Protein AF-A0A0S7ZVU8-F1 (afdb_monomer)

Structure (mmCIF, N/CA/C/O backbone):
data_AF-A0A0S7ZVU8-F1
#
_entry.id   AF-A0A0S7ZVU8-F1
#
loop_
_atom_site.group_PDB
_atom_site.id
_atom_site.type_symbol
_atom_site.label_atom_id
_atom_site.label_alt_id
_atom_site.label_comp_id
_atom_site.label_asym_id
_atom_site.label_entity_id
_atom_site.label_seq_id
_atom_site.pdbx_PDB_ins_code
_atom_site.Cartn_x
_atom_site.Cartn_y
_atom_site.Cartn_z
_atom_site.occupancy
_atom_site.B_iso_or_equiv
_atom_site.auth_seq_id
_atom_site.auth_comp_id
_atom_site.auth_asym_id
_atom_site.auth_atom_id
_atom_site.pdbx_PDB_model_num
ATOM 1 N N . MET A 1 1 ? 8.566 -9.258 -18.256 1.00 97.00 1 MET A N 1
ATOM 2 C CA . MET A 1 1 ? 7.103 -9.437 -18.104 1.00 97.00 1 MET A CA 1
ATOM 3 C C . MET A 1 1 ? 6.282 -8.462 -18.952 1.00 97.00 1 MET A C 1
ATOM 5 O O . MET A 1 1 ? 6.835 -7.490 -19.468 1.00 97.00 1 MET A O 1
ATOM 9 N N . ASN A 1 2 ? 4.969 -8.702 -19.076 1.00 98.31 2 ASN A N 1
ATOM 10 C CA . ASN A 1 2 ? 4.016 -7.763 -19.686 1.00 98.31 2 ASN A CA 1
ATOM 11 C C . ASN A 1 2 ? 3.399 -6.803 -18.633 1.00 98.31 2 ASN A C 1
ATOM 13 O O . ASN A 1 2 ? 3.537 -7.019 -17.433 1.00 98.31 2 ASN A O 1
ATOM 17 N N . CYS A 1 3 ? 2.707 -5.739 -19.063 1.00 98.56 3 CYS A N 1
ATOM 18 C CA . CYS A 1 3 ? 2.154 -4.739 -18.134 1.00 98.56 3 CYS A CA 1
ATOM 19 C C . CYS A 1 3 ? 1.023 -5.262 -17.229 1.00 98.56 3 CYS A C 1
ATOM 21 O O . CYS A 1 3 ? 0.756 -4.649 -16.199 1.00 98.56 3 CYS A O 1
ATOM 23 N N . ALA A 1 4 ? 0.299 -6.312 -17.627 1.00 98.31 4 ALA A N 1
ATOM 24 C CA . ALA A 1 4 ? -0.740 -6.910 -16.792 1.00 98.31 4 ALA A CA 1
ATOM 25 C C . ALA A 1 4 ? -0.099 -7.664 -15.621 1.00 98.31 4 ALA A C 1
ATOM 27 O O . ALA A 1 4 ? -0.415 -7.351 -14.477 1.00 98.31 4 ALA A O 1
ATOM 28 N N . ASP A 1 5 ? 0.883 -8.523 -15.905 1.00 98.31 5 ASP A N 1
ATOM 29 C CA . ASP A 1 5 ? 1.649 -9.248 -14.882 1.00 98.31 5 ASP A CA 1
ATOM 30 C C . ASP A 1 5 ? 2.336 -8.265 -13.919 1.00 98.31 5 ASP A C 1
ATOM 32 O O . ASP A 1 5 ? 2.268 -8.419 -12.702 1.00 98.31 5 ASP A O 1
ATOM 36 N N . ALA A 1 6 ? 2.933 -7.192 -14.458 1.00 98.38 6 ALA A N 1
ATOM 37 C CA . ALA A 1 6 ? 3.561 -6.149 -13.649 1.00 98.38 6 ALA A CA 1
ATOM 38 C C . ALA A 1 6 ? 2.572 -5.509 -12.673 1.00 98.38 6 ALA A C 1
ATOM 40 O O . ALA A 1 6 ? 2.908 -5.260 -11.521 1.00 98.38 6 ALA A O 1
ATOM 41 N N . ARG A 1 7 ? 1.336 -5.249 -13.112 1.00 98.19 7 ARG A N 1
ATOM 42 C CA . ARG A 1 7 ? 0.307 -4.637 -12.261 1.00 98.19 7 ARG A CA 1
ATOM 43 C C . ARG A 1 7 ? -0.162 -5.552 -11.143 1.00 98.19 7 ARG A C 1
ATOM 45 O O . ARG A 1 7 ? -0.484 -5.036 -10.078 1.00 98.19 7 ARG A O 1
ATOM 52 N N . GLU A 1 8 ? -0.208 -6.858 -11.378 1.00 97.94 8 GLU A N 1
ATOM 53 C CA . GLU A 1 8 ? -0.492 -7.832 -10.323 1.00 97.94 8 GLU A CA 1
ATOM 54 C C . GLU A 1 8 ? 0.647 -7.842 -9.295 1.00 97.94 8 GLU A C 1
ATOM 56 O O . GLU A 1 8 ? 0.395 -7.682 -8.102 1.00 97.94 8 GLU A O 1
ATOM 61 N N . GLN A 1 9 ? 1.903 -7.876 -9.758 1.00 98.31 9 GLN A N 1
ATOM 62 C CA . GLN A 1 9 ? 3.077 -7.873 -8.877 1.00 98.31 9 GLN A CA 1
ATOM 63 C C . GLN A 1 9 ? 3.252 -6.569 -8.082 1.00 98.31 9 GLN A C 1
ATOM 65 O O . GLN A 1 9 ? 3.735 -6.609 -6.955 1.00 98.31 9 GLN A O 1
ATOM 70 N N . LEU A 1 10 ? 2.819 -5.413 -8.603 1.00 98.12 10 LEU A N 1
ATOM 71 C CA . LEU A 1 10 ? 2.933 -4.116 -7.915 1.00 98.12 10 LEU A CA 1
ATOM 72 C C . LEU A 1 10 ? 2.274 -4.079 -6.523 1.00 98.12 10 LEU A C 1
ATOM 74 O O . LEU A 1 10 ? 2.658 -3.248 -5.702 1.00 98.12 10 LEU A O 1
ATOM 78 N N . LEU A 1 11 ? 1.267 -4.922 -6.266 1.00 95.50 11 LEU A N 1
ATOM 79 C CA . LEU A 1 11 ? 0.575 -4.981 -4.972 1.00 95.50 11 LEU A CA 1
ATOM 80 C C . LEU A 1 11 ? 1.247 -5.922 -3.964 1.00 95.50 11 LEU A C 1
ATOM 82 O O . LEU A 1 11 ? 0.988 -5.805 -2.767 1.00 95.50 11 LEU A O 1
ATOM 86 N N . GLU A 1 12 ? 2.081 -6.842 -4.442 1.00 97.31 12 GLU A N 1
ATOM 87 C CA . GLU A 1 12 ? 2.786 -7.838 -3.628 1.00 97.31 12 GLU A CA 1
ATOM 88 C C . GLU A 1 12 ? 4.253 -7.456 -3.388 1.00 97.31 12 GLU A C 1
ATOM 90 O O . GLU A 1 12 ? 4.848 -7.891 -2.402 1.00 97.31 12 GLU A O 1
ATOM 95 N N . ALA A 1 13 ? 4.816 -6.628 -4.272 1.00 97.56 13 ALA A N 1
ATOM 96 C CA . ALA A 1 13 ? 6.195 -6.166 -4.230 1.00 97.56 13 ALA A CA 1
ATOM 97 C C . ALA A 1 13 ? 6.496 -5.297 -3.003 1.00 97.56 13 ALA A C 1
ATOM 99 O O . ALA A 1 13 ? 5.661 -4.525 -2.515 1.00 97.56 13 ALA A O 1
ATOM 100 N N . ASP A 1 14 ? 7.736 -5.388 -2.531 1.00 97.31 14 ASP A N 1
ATOM 101 C CA . ASP A 1 14 ? 8.215 -4.558 -1.435 1.00 97.31 14 ASP A CA 1
ATOM 102 C C . ASP A 1 14 ? 8.594 -3.137 -1.898 1.00 97.31 14 ASP A C 1
ATOM 104 O O . ASP A 1 14 ? 8.715 -2.826 -3.085 1.00 97.31 14 ASP A O 1
ATOM 108 N N . ALA A 1 15 ? 8.800 -2.230 -0.940 1.00 97.38 15 ALA A N 1
ATOM 109 C CA . ALA A 1 15 ? 9.150 -0.848 -1.258 1.00 97.38 15 ALA A CA 1
ATOM 110 C C . ALA A 1 15 ? 10.512 -0.708 -1.971 1.00 97.38 15 ALA A C 1
ATOM 112 O O . ALA A 1 15 ? 10.720 0.274 -2.686 1.00 97.38 15 ALA A O 1
ATOM 113 N N . ALA A 1 16 ? 11.443 -1.650 -1.787 1.00 97.62 16 ALA A N 1
ATOM 114 C CA . ALA A 1 16 ? 12.772 -1.609 -2.393 1.00 97.62 16 ALA A CA 1
ATOM 115 C C . ALA A 1 16 ? 12.731 -2.021 -3.875 1.00 97.62 16 ALA A C 1
ATOM 117 O O . ALA A 1 16 ? 13.407 -1.410 -4.702 1.00 97.62 16 ALA A O 1
ATOM 118 N N . GLU A 1 17 ? 11.893 -2.990 -4.231 1.00 97.31 17 GLU A N 1
ATOM 119 C CA . GLU A 1 17 ? 11.596 -3.376 -5.610 1.00 97.31 17 GLU A CA 1
ATOM 120 C C . GLU A 1 17 ? 10.819 -2.275 -6.339 1.00 97.31 17 GLU A C 1
ATOM 122 O O . GLU A 1 17 ? 11.192 -1.877 -7.442 1.00 97.31 17 GLU A O 1
ATOM 127 N N . LEU A 1 18 ? 9.787 -1.709 -5.697 1.00 98.19 18 LEU A N 1
ATOM 128 C CA . LEU A 1 18 ? 8.987 -0.610 -6.260 1.00 98.19 18 LEU A CA 1
ATOM 129 C C . LEU A 1 18 ? 9.793 0.677 -6.491 1.00 98.19 18 LEU A C 1
ATOM 131 O O . LEU A 1 18 ? 9.406 1.502 -7.320 1.00 98.19 18 LEU A O 1
ATOM 135 N N . SER A 1 19 ? 10.883 0.868 -5.743 1.00 97.69 19 SER A N 1
ATOM 136 C CA . SER A 1 19 ? 11.823 1.986 -5.905 1.00 97.69 19 SER A CA 1
ATOM 137 C C . SER A 1 19 ? 13.033 1.649 -6.782 1.00 97.69 19 SER A C 1
ATOM 139 O O . SER A 1 19 ? 13.950 2.466 -6.882 1.00 97.69 19 SER A O 1
ATOM 141 N N . CYS A 1 20 ? 13.036 0.472 -7.418 1.00 97.69 20 CYS A N 1
ATOM 142 C CA . CYS A 1 20 ? 14.118 -0.035 -8.266 1.00 97.69 20 CYS A CA 1
ATOM 143 C C . CYS A 1 20 ? 15.491 -0.084 -7.566 1.00 97.69 20 CYS A C 1
ATOM 145 O O . CYS A 1 20 ? 16.533 0.025 -8.207 1.00 97.69 20 CYS A O 1
ATOM 147 N N . VAL A 1 21 ? 15.517 -0.237 -6.238 1.00 97.94 21 VAL A N 1
ATOM 148 C CA . VAL A 1 21 ? 16.761 -0.370 -5.460 1.00 97.94 21 VAL A CA 1
ATOM 149 C C . VAL A 1 21 ? 17.309 -1.792 -5.552 1.00 97.94 21 VAL A C 1
ATOM 151 O O . VAL A 1 21 ? 18.524 -1.993 -5.587 1.00 97.94 21 VAL A O 1
ATOM 154 N N . VAL A 1 22 ? 16.415 -2.781 -5.582 1.00 97.69 22 VAL A N 1
ATOM 155 C CA . VAL A 1 22 ? 16.752 -4.196 -5.749 1.00 97.69 22 VAL A CA 1
ATOM 156 C C . VAL A 1 22 ? 16.456 -4.600 -7.185 1.00 97.69 22 VAL A C 1
ATOM 158 O O . VAL A 1 22 ? 15.384 -4.302 -7.703 1.00 97.69 22 VAL A O 1
ATOM 161 N N . ALA A 1 23 ? 17.409 -5.286 -7.816 1.00 97.25 23 ALA A N 1
ATOM 162 C CA . ALA A 1 23 ? 17.227 -5.822 -9.156 1.00 97.25 23 ALA A CA 1
ATOM 163 C C . ALA A 1 23 ? 16.252 -7.010 -9.128 1.00 97.25 23 ALA A C 1
ATOM 165 O O . ALA A 1 23 ? 16.533 -8.042 -8.514 1.00 97.25 23 ALA A O 1
ATOM 166 N N . SER A 1 24 ? 15.128 -6.862 -9.817 1.00 98.00 24 SER A N 1
ATOM 167 C CA . SER A 1 24 ? 14.114 -7.883 -10.053 1.00 98.00 24 SER A CA 1
ATOM 168 C C . SER A 1 24 ? 13.542 -7.732 -11.466 1.00 98.00 24 SER A C 1
ATOM 170 O O . SER A 1 24 ? 13.720 -6.704 -12.124 1.00 98.00 24 SER A O 1
ATOM 172 N N . GLU A 1 25 ? 12.814 -8.741 -11.953 1.00 98.31 25 GLU A N 1
ATOM 173 C CA . GLU A 1 25 ? 12.125 -8.620 -13.247 1.00 98.31 25 GLU A CA 1
ATOM 174 C C . GLU A 1 25 ? 11.154 -7.421 -13.242 1.00 98.31 25 GLU A C 1
ATOM 176 O O . GLU A 1 25 ? 10.974 -6.748 -14.261 1.00 98.31 25 GLU A O 1
ATOM 181 N N . LEU A 1 26 ? 10.555 -7.123 -12.079 1.00 98.56 26 LEU A N 1
ATOM 182 C CA . LEU A 1 26 ? 9.665 -5.982 -11.886 1.00 98.56 26 LEU A CA 1
ATOM 183 C C . LEU A 1 26 ? 10.420 -4.659 -11.980 1.00 98.56 26 LEU A C 1
ATOM 185 O O . LEU A 1 26 ? 9.966 -3.786 -12.716 1.00 98.56 26 LEU A O 1
ATOM 189 N N . SER A 1 27 ? 11.569 -4.511 -11.314 1.00 98.31 27 SER A N 1
ATOM 190 C CA . SER A 1 27 ? 12.353 -3.271 -11.391 1.00 98.31 27 SER A CA 1
ATOM 191 C C . SER A 1 27 ? 12.805 -2.982 -12.825 1.00 98.31 27 SER A C 1
ATOM 193 O O . SER A 1 27 ? 12.666 -1.853 -13.289 1.00 98.31 27 SER A O 1
ATOM 195 N N . GLU A 1 28 ? 13.245 -4.005 -13.568 1.00 98.44 28 GLU A N 1
ATOM 196 C CA . GLU A 1 28 ? 13.595 -3.870 -14.991 1.00 98.44 28 GLU A CA 1
ATOM 197 C C . GLU A 1 28 ? 12.395 -3.400 -15.833 1.00 98.44 28 GLU A C 1
ATOM 199 O O . GLU A 1 28 ? 12.523 -2.533 -16.700 1.00 98.44 28 GLU A O 1
ATOM 204 N N . HIS A 1 29 ? 11.195 -3.931 -15.567 1.00 98.62 29 HIS A N 1
ATOM 205 C CA . HIS A 1 29 ? 9.981 -3.482 -16.248 1.00 98.62 29 HIS A CA 1
ATOM 206 C C . HIS A 1 29 ? 9.600 -2.042 -15.875 1.00 98.62 29 HIS A C 1
ATOM 208 O O . HIS A 1 29 ? 9.156 -1.286 -16.742 1.00 98.62 29 HIS A O 1
ATOM 214 N N . LEU A 1 30 ? 9.757 -1.651 -14.607 1.00 98.56 30 LEU A N 1
ATOM 215 C CA . LEU A 1 30 ? 9.473 -0.293 -14.143 1.00 98.56 30 LEU A CA 1
ATOM 216 C C . LEU A 1 30 ? 10.417 0.727 -14.781 1.00 98.56 30 LEU A C 1
ATOM 218 O O . LEU A 1 30 ? 9.957 1.790 -15.184 1.00 98.56 30 LEU A O 1
ATOM 222 N N . GLU A 1 31 ? 11.693 0.392 -14.960 1.00 98.31 31 GLU A N 1
ATOM 223 C CA . GLU A 1 31 ? 12.640 1.245 -15.688 1.00 98.31 31 GLU A CA 1
ATOM 224 C C . GLU A 1 31 ? 12.276 1.399 -17.173 1.00 98.31 31 GLU A C 1
ATOM 226 O O . GLU A 1 31 ? 12.493 2.457 -17.763 1.00 98.31 31 GLU A O 1
ATOM 231 N N . ALA A 1 32 ? 11.694 0.362 -17.783 1.00 98.38 32 ALA A N 1
ATOM 232 C CA . ALA A 1 32 ? 11.323 0.363 -19.196 1.00 98.38 32 ALA A CA 1
ATOM 233 C C . ALA A 1 32 ? 9.916 0.926 -19.490 1.00 98.38 32 ALA A C 1
ATOM 235 O O . ALA A 1 32 ? 9.608 1.220 -20.648 1.00 98.38 32 ALA A O 1
ATOM 236 N N . CYS A 1 33 ? 9.034 1.046 -18.489 1.00 98.75 33 CYS A N 1
ATOM 237 C CA . CYS A 1 33 ? 7.627 1.407 -18.683 1.00 98.75 33 CYS A CA 1
ATOM 238 C C . CYS A 1 33 ? 7.160 2.553 -17.770 1.00 98.75 33 CYS A C 1
ATOM 240 O O . CYS A 1 33 ? 6.717 2.331 -16.639 1.00 98.75 33 CYS A O 1
ATOM 242 N N . ASP A 1 34 ? 7.093 3.768 -18.326 1.00 98.69 34 ASP A N 1
ATOM 243 C CA . ASP A 1 34 ? 6.657 4.988 -17.623 1.00 98.69 34 ASP A CA 1
ATOM 244 C C . ASP A 1 34 ? 5.299 4.850 -16.920 1.00 98.69 34 ASP A C 1
ATOM 246 O O . ASP A 1 34 ? 5.084 5.381 -15.830 1.00 98.69 34 ASP A O 1
ATOM 250 N N . SER A 1 35 ? 4.351 4.133 -17.534 1.00 98.50 35 SER A N 1
ATOM 251 C CA . SER A 1 35 ? 3.002 3.989 -16.976 1.00 98.50 35 SER A CA 1
ATOM 252 C C . SER A 1 35 ? 2.974 3.129 -15.708 1.00 98.50 35 SER A C 1
ATOM 254 O O . SER A 1 35 ? 2.241 3.449 -14.767 1.00 98.50 35 SER A O 1
ATOM 256 N N . CYS A 1 36 ? 3.783 2.065 -15.668 1.00 98.56 36 CYS A N 1
ATOM 257 C CA . CYS A 1 36 ? 3.922 1.199 -14.502 1.00 98.56 36 CYS A CA 1
ATOM 258 C C . CYS A 1 36 ? 4.772 1.893 -13.432 1.00 98.56 36 CYS A C 1
ATOM 260 O O . CYS A 1 36 ? 4.383 1.889 -12.266 1.00 98.56 36 CYS A O 1
ATOM 262 N N . HIS A 1 37 ? 5.833 2.603 -13.828 1.00 98.62 37 HIS A N 1
ATOM 263 C CA . HIS A 1 37 ? 6.632 3.434 -12.925 1.00 98.62 37 HIS A CA 1
ATOM 264 C C . HIS A 1 37 ? 5.787 4.508 -12.220 1.00 98.62 37 HIS A C 1
ATOM 266 O O . HIS A 1 37 ? 5.818 4.649 -10.998 1.00 98.62 37 HIS A O 1
ATOM 272 N N . ALA A 1 38 ? 4.930 5.217 -12.963 1.00 98.69 38 ALA A N 1
ATOM 273 C CA . ALA A 1 38 ? 4.004 6.196 -12.394 1.00 98.69 38 ALA A CA 1
ATOM 274 C C . ALA A 1 38 ? 2.950 5.566 -11.462 1.00 98.69 38 ALA A C 1
ATOM 276 O O . ALA A 1 38 ? 2.378 6.249 -10.607 1.00 98.69 38 ALA A O 1
ATOM 277 N N . LEU A 1 39 ? 2.634 4.280 -11.630 1.00 98.62 39 LEU A N 1
ATOM 278 C CA . LEU A 1 39 ? 1.764 3.552 -10.708 1.00 98.62 39 LEU A CA 1
ATOM 279 C C . LEU A 1 39 ? 2.518 3.186 -9.424 1.00 98.62 39 LEU A C 1
ATOM 281 O O . LEU A 1 39 ? 2.021 3.502 -8.345 1.00 98.62 39 LEU A O 1
ATOM 285 N N . ALA A 1 40 ? 3.727 2.630 -9.534 1.00 98.62 40 ALA A N 1
ATOM 286 C CA . ALA A 1 40 ? 4.601 2.331 -8.396 1.00 98.62 40 ALA A CA 1
ATOM 287 C C . ALA A 1 40 ? 4.850 3.575 -7.526 1.00 98.62 40 ALA A C 1
ATOM 289 O O . ALA A 1 40 ? 4.647 3.545 -6.312 1.00 98.62 40 ALA A O 1
ATOM 290 N N . ALA A 1 41 ? 5.157 4.716 -8.152 1.00 98.62 41 ALA A N 1
ATOM 291 C CA . ALA A 1 41 ? 5.349 5.987 -7.456 1.00 98.62 41 ALA A CA 1
ATOM 292 C C . ALA A 1 41 ? 4.109 6.425 -6.650 1.00 98.62 41 ALA A C 1
ATOM 294 O O . ALA A 1 41 ? 4.235 6.940 -5.537 1.00 98.62 41 ALA A O 1
ATOM 295 N N . ARG A 1 42 ? 2.895 6.191 -7.175 1.00 98.62 42 ARG A N 1
ATOM 296 C CA . ARG A 1 42 ? 1.642 6.486 -6.457 1.00 98.62 42 ARG A CA 1
ATOM 297 C C . ARG A 1 42 ? 1.433 5.566 -5.256 1.00 98.62 42 ARG A C 1
ATOM 299 O O . ARG A 1 42 ? 0.976 6.045 -4.221 1.00 98.62 42 ARG A O 1
ATOM 306 N N . ILE A 1 43 ? 1.781 4.283 -5.375 1.00 98.31 43 ILE A N 1
ATOM 307 C CA . ILE A 1 43 ? 1.727 3.328 -4.256 1.00 98.31 43 ILE A CA 1
ATOM 308 C C . ILE A 1 43 ? 2.683 3.773 -3.144 1.00 98.31 43 ILE A C 1
ATOM 310 O O . ILE A 1 43 ? 2.255 3.923 -2.000 1.00 98.31 43 ILE A O 1
ATOM 314 N N . LEU A 1 44 ? 3.939 4.080 -3.482 1.00 98.44 44 LEU A N 1
ATOM 315 C CA . LEU A 1 44 ? 4.937 4.557 -2.519 1.00 98.44 44 LEU A CA 1
ATOM 316 C C . LEU A 1 44 ? 4.494 5.860 -1.829 1.00 98.44 44 LEU A C 1
ATOM 318 O O . LEU A 1 44 ? 4.615 6.008 -0.613 1.00 98.44 44 LEU A O 1
ATOM 322 N N . GLN A 1 45 ? 3.902 6.801 -2.571 1.00 98.25 45 GLN A N 1
ATOM 323 C CA . GLN A 1 45 ? 3.359 8.035 -1.993 1.00 98.25 45 GLN A CA 1
ATOM 324 C C . GLN A 1 45 ? 2.192 7.767 -1.025 1.00 98.25 45 GLN A C 1
ATOM 326 O O . GLN A 1 45 ? 2.082 8.422 0.021 1.00 98.25 45 GLN A O 1
ATOM 331 N N . ALA A 1 46 ? 1.315 6.820 -1.362 1.00 97.56 46 ALA A N 1
ATOM 332 C CA . ALA A 1 46 ? 0.221 6.405 -0.494 1.00 97.56 46 ALA A CA 1
ATOM 333 C C . ALA A 1 46 ? 0.745 5.756 0.797 1.00 97.56 46 ALA A C 1
ATOM 335 O O . ALA A 1 46 ? 0.264 6.109 1.872 1.00 97.56 46 ALA A O 1
ATOM 336 N N . GLN A 1 47 ? 1.772 4.901 0.713 1.00 96.75 47 GLN A N 1
ATOM 337 C CA . GLN A 1 47 ? 2.430 4.302 1.881 1.00 96.75 47 GLN A CA 1
ATOM 338 C C . GLN A 1 47 ? 2.997 5.374 2.818 1.00 96.75 47 GLN A C 1
ATOM 340 O O . GLN A 1 47 ? 2.646 5.398 3.994 1.00 96.75 47 GLN A O 1
ATOM 345 N N . VAL A 1 48 ? 3.751 6.346 2.295 1.00 96.75 48 VAL A N 1
ATOM 346 C CA . VAL A 1 48 ? 4.278 7.467 3.099 1.00 96.75 48 VAL A CA 1
ATOM 347 C C . VAL A 1 48 ? 3.156 8.267 3.769 1.00 96.75 48 VAL A C 1
ATOM 349 O O . VAL A 1 48 ? 3.289 8.732 4.903 1.00 96.75 48 VAL A O 1
ATOM 352 N N . THR A 1 49 ? 2.039 8.469 3.071 1.00 96.56 49 THR A N 1
ATOM 353 C CA . THR A 1 49 ? 0.883 9.199 3.612 1.00 96.56 49 THR A CA 1
ATOM 354 C C . THR A 1 49 ? 0.215 8.411 4.738 1.00 96.56 49 THR A C 1
ATOM 356 O O . THR A 1 49 ? -0.131 8.985 5.773 1.00 96.56 49 THR A O 1
ATOM 359 N N . LEU A 1 50 ? 0.081 7.097 4.560 1.00 94.81 50 LEU A N 1
ATOM 360 C CA . LEU A 1 50 ? -0.467 6.183 5.552 1.00 94.81 50 LEU A CA 1
ATOM 361 C C . LEU A 1 50 ? 0.423 6.114 6.797 1.00 94.81 50 LEU A C 1
ATOM 363 O O . LEU A 1 50 ? -0.081 6.287 7.901 1.00 94.81 50 LEU A O 1
ATOM 367 N N . GLU A 1 51 ? 1.734 5.943 6.635 1.00 93.75 51 GLU A N 1
ATOM 368 C CA . GLU A 1 51 ? 2.701 5.931 7.739 1.00 93.75 51 GLU A CA 1
ATOM 369 C C . GLU A 1 51 ? 2.646 7.224 8.555 1.00 93.75 51 GLU A C 1
ATOM 371 O O . GLU A 1 51 ? 2.601 7.189 9.786 1.00 93.75 51 GLU A O 1
ATOM 376 N N . LYS A 1 52 ? 2.560 8.380 7.885 1.00 92.38 52 LYS A N 1
ATOM 377 C CA . LYS A 1 52 ? 2.356 9.672 8.556 1.00 92.38 52 LYS A CA 1
ATOM 378 C C . LYS A 1 52 ? 1.045 9.697 9.337 1.00 92.38 52 LYS A C 1
ATOM 380 O O . LYS A 1 52 ? 1.048 10.094 10.500 1.00 92.38 52 LYS A O 1
ATOM 385 N N . GLY A 1 53 ? -0.055 9.249 8.734 1.00 91.69 53 GLY A N 1
ATOM 386 C CA . GLY A 1 53 ? -1.350 9.147 9.409 1.00 91.69 53 GLY A CA 1
ATOM 387 C C . GLY A 1 53 ?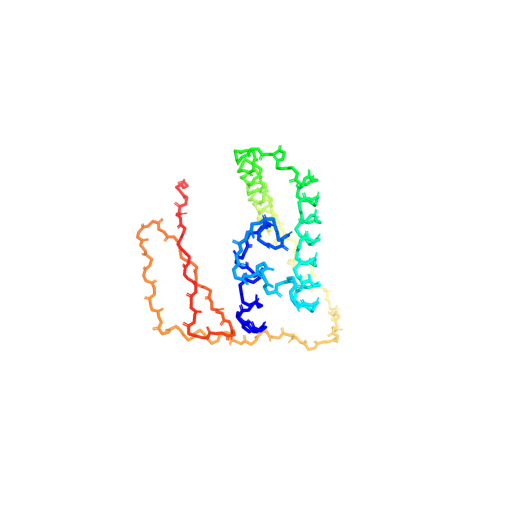 -1.294 8.249 10.647 1.00 91.69 53 GLY A C 1
ATOM 388 O O . GLY A 1 53 ? -1.749 8.641 11.720 1.00 91.69 53 GLY A O 1
ATOM 389 N N . LEU A 1 54 ? -0.661 7.083 10.531 1.00 89.50 54 LEU A N 1
ATOM 390 C CA . LEU A 1 54 ? -0.494 6.133 11.630 1.00 89.50 54 LEU A CA 1
ATOM 391 C C . LEU A 1 54 ? 0.423 6.668 12.733 1.00 89.50 54 LEU A C 1
ATOM 393 O O . LEU A 1 54 ? 0.153 6.431 13.905 1.00 89.50 54 LEU A O 1
ATOM 397 N N . SER A 1 55 ? 1.454 7.447 12.394 1.00 86.06 55 SER A N 1
ATOM 398 C CA . SER A 1 55 ? 2.336 8.067 13.392 1.00 86.06 55 SER A CA 1
ATOM 399 C C . SER A 1 55 ? 1.607 9.057 14.311 1.00 86.06 55 SER A C 1
ATOM 401 O O . SER A 1 55 ? 2.006 9.241 15.460 1.00 86.06 55 SER A O 1
ATOM 403 N N . VAL A 1 56 ? 0.515 9.665 13.829 1.00 84.81 56 VAL A N 1
ATOM 404 C CA . VAL A 1 56 ? -0.364 10.535 14.629 1.00 84.81 56 VAL A CA 1
ATOM 405 C C . VAL A 1 56 ? -1.281 9.702 15.522 1.00 84.81 56 VAL A C 1
ATOM 407 O O . VAL A 1 56 ? -1.537 10.068 16.668 1.00 84.81 56 VAL A O 1
ATOM 410 N N . VAL A 1 57 ? -1.743 8.555 15.025 1.00 78.88 57 VAL A N 1
ATOM 411 C CA . VAL A 1 57 ? -2.573 7.592 15.761 1.00 78.88 57 VAL A CA 1
ATOM 412 C C . VAL A 1 57 ? -1.679 6.647 16.568 1.00 78.88 57 VAL A C 1
ATOM 414 O O . VAL A 1 57 ? -1.851 5.430 16.527 1.00 78.88 57 VAL A O 1
ATOM 417 N N . GLN A 1 58 ? -0.709 7.190 17.320 1.00 64.19 58 GLN A N 1
ATOM 418 C CA . GLN A 1 58 ? 0.030 6.368 18.278 1.00 64.19 58 GLN A CA 1
ATOM 419 C C . GLN A 1 58 ? -0.991 5.634 19.157 1.00 64.19 58 GLN A C 1
ATOM 421 O O . GLN A 1 58 ? -1.844 6.298 19.760 1.00 64.19 58 GLN A O 1
ATOM 426 N N . PRO A 1 59 ? -0.929 4.294 19.254 1.00 66.19 59 PRO A N 1
ATOM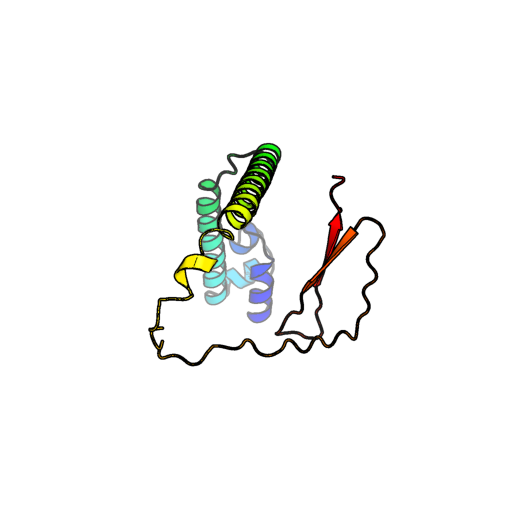 427 C CA . PRO A 1 59 ? -1.714 3.562 20.229 1.00 66.19 59 PRO A CA 1
ATOM 428 C C . PRO A 1 59 ? -1.181 3.951 21.610 1.00 66.19 59 PRO A C 1
ATOM 430 O O . PRO A 1 59 ? -0.294 3.321 22.171 1.00 66.19 59 PRO A O 1
ATOM 433 N N . SER A 1 60 ? -1.716 5.037 22.163 1.00 58.81 60 SER A N 1
ATOM 434 C CA . SER A 1 60 ? -1.380 5.588 23.481 1.00 58.81 60 SER A CA 1
ATOM 435 C C . SER A 1 60 ? -1.909 4.719 24.625 1.00 58.81 60 SER A C 1
ATOM 437 O O . SER A 1 60 ? -1.939 5.119 25.785 1.00 58.81 60 SER A O 1
ATOM 439 N N . THR A 1 61 ? -2.392 3.529 24.291 1.00 60.06 61 THR A N 1
ATOM 440 C CA . THR A 1 61 ? -3.199 2.680 25.140 1.00 60.06 61 THR A CA 1
ATOM 441 C C . THR A 1 61 ? -2.673 1.270 24.947 1.00 60.06 61 THR A C 1
ATOM 443 O O . THR A 1 61 ? -2.803 0.694 23.867 1.00 60.06 61 THR A O 1
ATOM 446 N N . THR A 1 62 ? -2.031 0.722 25.978 1.00 76.00 62 THR A N 1
ATOM 447 C CA . THR A 1 62 ? -1.689 -0.701 25.993 1.00 76.00 62 THR A CA 1
ATOM 448 C C . THR A 1 62 ? -2.964 -1.519 25.784 1.00 76.00 62 THR A C 1
ATOM 450 O O . THR A 1 62 ? -4.066 -1.054 26.098 1.00 76.00 62 THR A O 1
ATOM 453 N N . VAL A 1 63 ? -2.830 -2.735 25.249 1.00 72.56 63 VAL A N 1
ATOM 454 C CA . VAL A 1 63 ? -3.965 -3.650 25.027 1.00 72.56 63 VAL A CA 1
ATOM 455 C C . VAL A 1 63 ? -4.825 -3.768 26.293 1.00 72.56 63 VAL A C 1
ATOM 457 O O . VAL A 1 63 ? -6.051 -3.717 26.212 1.00 72.56 63 VAL A O 1
ATOM 460 N N . ASP A 1 64 ? -4.187 -3.785 27.466 1.00 73.12 64 ASP A N 1
ATOM 461 C CA . ASP A 1 64 ? -4.859 -3.777 28.765 1.00 73.12 64 ASP A CA 1
ATOM 462 C C . ASP A 1 64 ? -5.731 -2.541 28.990 1.00 73.12 64 ASP A C 1
ATOM 464 O O . ASP A 1 64 ? -6.880 -2.671 29.401 1.00 73.12 64 ASP A O 1
ATOM 468 N N . VAL A 1 65 ? -5.240 -1.336 28.687 1.00 72.94 65 VAL A N 1
ATOM 469 C CA . VAL A 1 65 ? -6.013 -0.098 28.877 1.00 72.94 65 VAL A CA 1
ATOM 470 C C . VAL A 1 65 ? -7.144 0.002 27.841 1.00 72.94 65 VAL A C 1
ATOM 472 O O . VAL A 1 65 ? -8.235 0.488 28.159 1.00 72.94 65 VAL A O 1
ATOM 475 N N . ALA A 1 66 ? -6.952 -0.532 26.630 1.00 73.94 66 ALA A N 1
ATOM 476 C CA . ALA A 1 66 ? -8.018 -0.636 25.634 1.00 73.94 66 ALA A CA 1
ATOM 477 C C . ALA A 1 66 ? -9.137 -1.581 26.118 1.00 73.94 66 ALA A C 1
ATOM 479 O O . ALA A 1 66 ? -10.311 -1.195 26.112 1.00 73.94 66 ALA A O 1
ATOM 480 N N . LEU A 1 67 ? -8.780 -2.760 26.640 1.00 78.25 67 LEU A N 1
ATOM 481 C CA . LEU A 1 67 ? -9.715 -3.722 27.236 1.00 78.25 67 LEU A CA 1
ATOM 482 C C . LEU A 1 67 ? -10.423 -3.154 28.478 1.00 78.25 67 LEU A C 1
ATOM 484 O O . LEU A 1 67 ? -11.639 -3.307 28.636 1.00 78.25 67 LEU A O 1
ATOM 488 N N . GLN A 1 68 ? -9.703 -2.430 29.336 1.00 78.25 68 GLN A N 1
ATOM 489 C CA . GLN A 1 68 ? -10.279 -1.791 30.520 1.00 78.25 68 GLN A CA 1
ATOM 490 C C . GLN A 1 68 ? -11.297 -0.708 30.138 1.00 78.25 68 GLN A C 1
ATOM 492 O O . GLN A 1 68 ? -12.378 -0.622 30.717 1.00 78.25 68 GLN A O 1
ATOM 497 N N . SER A 1 69 ? -11.008 0.089 29.108 1.00 73.00 69 SER A N 1
ATOM 498 C CA . SER A 1 69 ? -11.949 1.105 28.628 1.00 73.00 69 SER A CA 1
ATOM 499 C C . SER A 1 69 ? -13.221 0.494 28.017 1.00 73.00 69 SER A C 1
ATOM 501 O O . SER A 1 69 ? -14.323 1.015 28.222 1.00 73.00 69 SER A O 1
ATOM 503 N N . ALA A 1 70 ? -13.100 -0.643 27.322 1.00 71.88 70 ALA A N 1
ATOM 504 C CA . ALA A 1 70 ? -14.230 -1.367 26.746 1.00 71.88 70 ALA A CA 1
ATOM 505 C C . ALA A 1 70 ? -15.133 -1.980 27.833 1.00 71.88 70 ALA A C 1
ATOM 507 O O . ALA A 1 70 ? -16.356 -1.823 27.788 1.00 71.88 70 ALA A O 1
ATOM 508 N N . THR A 1 71 ? -14.541 -2.596 28.860 1.00 80.06 71 THR A N 1
ATOM 509 C CA . THR A 1 71 ? -15.277 -3.173 30.003 1.00 80.06 71 THR A CA 1
ATOM 510 C C . THR A 1 71 ? -15.960 -2.102 30.862 1.00 80.06 71 THR A C 1
ATOM 512 O O . THR A 1 71 ? -17.123 -2.263 31.251 1.00 80.06 71 THR A O 1
ATOM 515 N N . MET A 1 72 ? -15.312 -0.953 31.092 1.00 72.94 72 MET A N 1
ATOM 516 C CA . MET A 1 72 ? -15.939 0.176 31.793 1.00 72.94 72 MET A CA 1
ATOM 517 C C . MET A 1 72 ? -17.128 0.765 31.017 1.00 72.94 72 MET A C 1
ATOM 519 O O . MET A 1 72 ? -18.145 1.125 31.612 1.00 72.94 72 MET A O 1
ATOM 523 N N . ARG A 1 73 ? -17.062 0.825 29.680 1.00 72.00 73 ARG A N 1
ATOM 524 C CA . ARG A 1 73 ? -18.210 1.257 28.862 1.00 72.00 73 ARG A CA 1
ATOM 525 C C . ARG A 1 73 ? -19.360 0.252 28.912 1.00 72.00 73 ARG A C 1
ATOM 527 O O . ARG A 1 73 ? -20.508 0.665 29.071 1.00 72.00 73 ARG A O 1
ATOM 534 N N . ALA A 1 74 ? -19.073 -1.047 28.841 1.00 71.44 74 ALA A N 1
ATOM 535 C CA . ALA A 1 74 ? -20.096 -2.090 28.922 1.00 71.44 74 ALA A CA 1
ATOM 536 C C . ALA A 1 74 ? -20.859 -2.054 30.261 1.00 71.44 74 ALA A C 1
ATOM 538 O O . ALA A 1 74 ? -22.092 -2.118 30.286 1.00 71.44 74 ALA A O 1
ATOM 539 N N . THR A 1 75 ? -20.148 -1.871 31.377 1.00 72.44 75 THR A N 1
ATOM 540 C CA . THR A 1 75 ? -20.759 -1.764 32.713 1.00 72.44 75 THR A CA 1
ATOM 541 C C . THR A 1 75 ? -21.561 -0.472 32.889 1.00 72.44 75 THR A C 1
ATOM 543 O O . THR A 1 75 ? -22.676 -0.509 33.416 1.00 72.44 75 THR A O 1
ATOM 546 N N . ALA A 1 76 ? -21.069 0.664 32.380 1.00 70.31 76 ALA A N 1
ATOM 547 C CA . ALA A 1 76 ? -21.805 1.929 32.402 1.00 70.31 76 ALA A CA 1
ATOM 548 C C . ALA A 1 76 ? -23.126 1.855 31.610 1.00 70.31 76 ALA A C 1
ATOM 550 O O . ALA A 1 76 ? -24.162 2.330 32.083 1.00 70.31 76 ALA A O 1
ATOM 551 N N . VAL A 1 77 ? -23.120 1.210 30.437 1.00 70.38 77 VAL A N 1
ATOM 552 C CA . VAL A 1 77 ? -24.328 1.003 29.619 1.00 70.38 77 VAL A CA 1
ATOM 553 C C . VAL A 1 77 ? -25.320 0.068 30.319 1.00 70.38 77 VAL A C 1
ATOM 555 O O . VAL A 1 77 ? -26.509 0.396 30.385 1.00 70.38 77 VAL A O 1
ATOM 558 N N . ARG A 1 78 ? -24.854 -1.042 30.918 1.00 65.44 78 ARG A N 1
ATOM 559 C CA . ARG A 1 78 ? -25.707 -1.942 31.725 1.00 65.44 78 ARG A CA 1
ATOM 560 C C . ARG A 1 78 ? -26.380 -1.189 32.880 1.00 65.44 78 ARG A C 1
ATOM 562 O O . ARG A 1 78 ? -27.590 -1.316 33.074 1.00 65.44 78 ARG A O 1
ATOM 569 N N . ARG A 1 79 ? -25.635 -0.343 33.601 1.00 66.56 79 ARG A N 1
ATOM 570 C CA . ARG A 1 79 ? -26.158 0.436 34.737 1.00 66.56 79 ARG A CA 1
ATOM 571 C C . ARG A 1 79 ? -27.211 1.459 34.307 1.00 66.56 79 ARG A C 1
ATOM 573 O O . ARG A 1 79 ? -28.242 1.591 34.962 1.00 66.56 79 ARG A O 1
ATOM 580 N N . LYS A 1 80 ? -26.995 2.135 33.174 1.00 65.12 80 LYS A N 1
ATOM 581 C CA . LYS A 1 80 ? -27.960 3.094 32.616 1.00 65.12 80 LYS A CA 1
ATOM 582 C C . LYS A 1 80 ? -29.251 2.393 32.173 1.00 65.12 80 LYS A C 1
ATOM 584 O O . LYS A 1 80 ? -30.335 2.882 32.473 1.00 65.12 80 LYS A O 1
ATOM 589 N N . ARG A 1 81 ? -29.153 1.213 31.547 1.00 64.31 81 ARG A N 1
ATOM 590 C CA . ARG A 1 81 ? -30.317 0.402 31.140 1.00 64.31 81 ARG A CA 1
ATOM 591 C C . ARG A 1 81 ? -31.123 -0.110 32.339 1.00 64.31 81 ARG A C 1
ATOM 593 O O . ARG A 1 81 ? -32.348 -0.068 32.299 1.00 64.31 81 ARG A O 1
ATOM 600 N N . SER A 1 82 ? -30.455 -0.524 33.416 1.00 64.12 82 SER A N 1
ATOM 601 C CA . SER A 1 82 ? -31.105 -0.929 34.674 1.00 64.12 82 SER A CA 1
ATOM 602 C C . SER A 1 82 ? -31.907 0.215 35.311 1.00 64.12 82 SER A C 1
ATOM 604 O O . SER A 1 82 ? -33.045 0.013 35.731 1.00 64.12 82 SER A O 1
ATOM 606 N N . TRP A 1 83 ? -31.366 1.437 35.310 1.00 65.44 83 TRP A N 1
ATOM 607 C CA . TRP A 1 83 ? -32.070 2.603 35.854 1.00 65.44 83 TRP A CA 1
ATOM 608 C C . TRP A 1 83 ? -33.306 2.994 35.031 1.00 65.44 83 TRP A C 1
ATOM 610 O O . TRP A 1 83 ? -34.333 3.362 35.595 1.00 65.44 83 TRP A O 1
ATOM 620 N N . TRP A 1 84 ? -33.250 2.842 33.705 1.00 56.62 84 TRP A N 1
ATOM 621 C CA . TRP A 1 84 ? -34.412 3.053 32.834 1.00 56.62 84 TRP A CA 1
ATOM 622 C C . TRP A 1 84 ? -35.465 1.945 32.976 1.00 56.62 84 TRP A C 1
ATOM 624 O O . TRP A 1 84 ? -36.660 2.237 32.963 1.00 56.62 84 TRP A O 1
ATOM 634 N N . ALA A 1 85 ? -35.052 0.693 33.189 1.00 58.97 85 ALA A N 1
ATOM 635 C CA . ALA A 1 85 ? -35.978 -0.399 33.496 1.00 58.97 85 ALA A CA 1
ATOM 636 C C . ALA A 1 85 ? -36.732 -0.151 34.819 1.00 58.97 85 ALA A C 1
ATOM 638 O O . ALA A 1 85 ? -37.939 -0.372 34.889 1.00 58.97 85 ALA A O 1
ATOM 639 N N . ALA A 1 86 ? -36.057 0.399 35.835 1.00 55.44 86 ALA A N 1
ATOM 640 C CA . ALA A 1 86 ? -36.699 0.808 37.085 1.00 55.44 86 ALA A CA 1
ATOM 641 C C . ALA A 1 86 ? -37.640 2.018 36.902 1.00 55.44 86 ALA A C 1
ATOM 643 O O . ALA A 1 86 ? -38.739 2.033 37.454 1.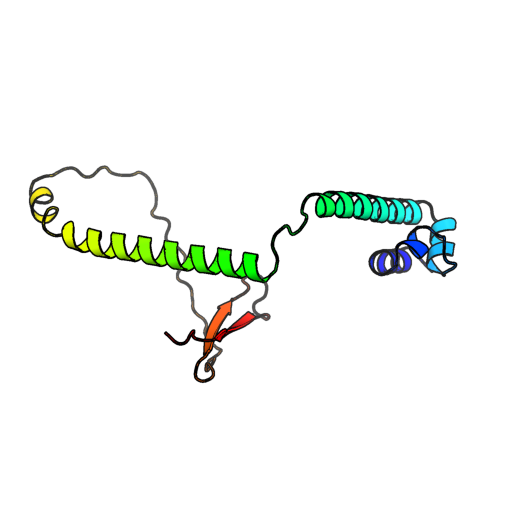00 55.44 86 ALA A O 1
ATOM 644 N N . ALA A 1 87 ? -37.261 3.003 36.080 1.00 51.94 87 ALA A N 1
ATOM 645 C CA . ALA A 1 87 ? -38.113 4.155 35.769 1.00 51.94 87 ALA A CA 1
ATOM 646 C C . ALA A 1 87 ? -39.394 3.765 35.001 1.00 51.94 87 ALA A C 1
ATOM 648 O O . ALA A 1 87 ? -40.447 4.370 35.201 1.00 51.94 87 ALA A O 1
ATOM 649 N N . SER A 1 88 ? -39.329 2.717 34.174 1.00 51.81 88 SER A N 1
ATOM 650 C CA . SER A 1 88 ? -40.469 2.208 33.394 1.00 51.81 88 SER A CA 1
ATOM 651 C C . SER A 1 88 ? -41.597 1.669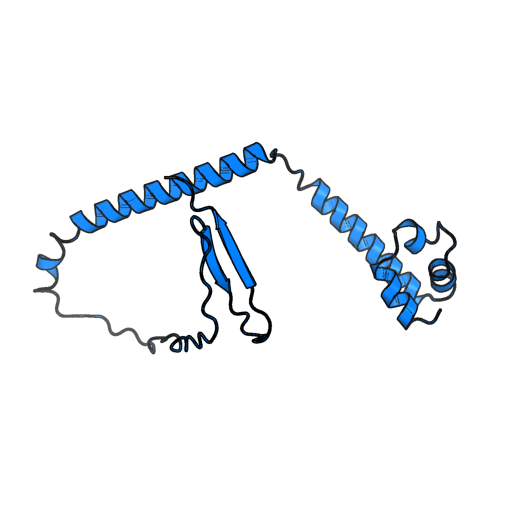 34.286 1.00 51.81 88 SER A C 1
ATOM 653 O O . SER A 1 88 ? -42.773 1.825 33.965 1.00 51.81 88 SER A O 1
ATOM 655 N N . LEU A 1 89 ? -41.253 1.089 35.441 1.00 49.62 89 LEU A N 1
ATOM 656 C CA . LEU A 1 89 ? -42.226 0.580 36.416 1.00 49.62 89 LEU A CA 1
ATOM 657 C C . LEU A 1 89 ? -42.885 1.695 37.243 1.00 49.62 89 LEU A C 1
ATOM 659 O O . LEU A 1 89 ? -44.016 1.527 37.691 1.00 49.62 89 LEU A O 1
ATOM 663 N N . ALA A 1 90 ? -42.231 2.849 37.402 1.00 49.84 90 ALA A N 1
ATOM 664 C CA . ALA A 1 90 ? -42.801 4.001 38.106 1.00 49.84 90 ALA A CA 1
ATOM 665 C C . ALA A 1 90 ? -43.758 4.840 37.233 1.00 49.84 90 ALA A C 1
ATOM 667 O O . ALA A 1 90 ? -44.585 5.576 37.764 1.00 49.84 90 ALA A O 1
ATOM 668 N N . ALA A 1 91 ? -43.681 4.732 35.902 1.00 43.72 91 ALA A N 1
ATOM 669 C CA . ALA A 1 91 ? -44.527 5.501 34.982 1.00 43.72 91 ALA A CA 1
ATOM 670 C C . ALA A 1 91 ? -45.925 4.884 34.744 1.00 43.72 91 ALA A C 1
ATOM 672 O O . ALA A 1 91 ? -46.842 5.583 34.304 1.00 43.72 91 ALA A O 1
ATOM 673 N N . ALA A 1 92 ? -46.124 3.597 35.054 1.00 44.97 92 ALA A N 1
ATOM 674 C CA . ALA A 1 92 ? -47.376 2.888 34.766 1.00 44.97 92 ALA A CA 1
ATOM 675 C C . ALA A 1 92 ? -48.567 3.312 35.653 1.00 44.97 92 ALA A C 1
ATOM 677 O O . ALA A 1 92 ? -49.716 3.131 35.257 1.00 44.97 92 ALA A O 1
ATOM 678 N N . THR A 1 93 ? -48.333 3.928 36.815 1.00 47.62 93 THR A N 1
ATOM 679 C CA . THR A 1 93 ? -49.409 4.420 37.698 1.00 47.62 93 THR A CA 1
ATOM 680 C C . THR A 1 93 ? -49.896 5.834 37.364 1.00 47.62 93 THR A C 1
ATOM 682 O O . THR A 1 93 ? -50.950 6.230 37.853 1.00 47.62 93 THR A O 1
ATOM 685 N N . GLY A 1 94 ? -49.194 6.590 36.508 1.00 43.53 94 GLY A N 1
ATOM 686 C CA . GLY A 1 94 ? -49.605 7.944 36.101 1.00 43.53 94 GLY A CA 1
ATOM 687 C C . GLY A 1 94 ? -50.381 8.009 34.779 1.00 43.53 94 GLY A C 1
ATOM 688 O O . GLY A 1 94 ? -51.283 8.831 34.626 1.00 43.53 94 GLY A O 1
ATOM 689 N N . ALA A 1 95 ? -50.069 7.132 33.819 1.00 43.84 95 ALA A N 1
ATOM 690 C CA . ALA A 1 95 ? -50.604 7.229 32.456 1.00 43.84 95 ALA A CA 1
ATOM 691 C C . ALA A 1 95 ? -52.062 6.746 32.303 1.00 43.84 95 ALA A C 1
ATOM 693 O O . ALA A 1 95 ? -52.759 7.183 31.388 1.00 43.84 95 ALA A O 1
ATOM 694 N N . ALA A 1 96 ? -52.559 5.901 33.214 1.00 47.69 96 ALA A N 1
ATOM 695 C CA . ALA A 1 96 ? -53.945 5.422 33.167 1.00 47.69 96 ALA A CA 1
ATOM 696 C C . ALA A 1 96 ? -54.980 6.526 33.475 1.00 47.69 96 ALA A C 1
ATOM 698 O O . ALA A 1 96 ? -56.125 6.429 33.042 1.00 47.69 96 ALA A O 1
ATOM 699 N N . GLY A 1 97 ? -54.587 7.595 34.179 1.00 47.19 97 GLY A N 1
ATOM 700 C CA . GLY A 1 97 ? -55.483 8.712 34.496 1.00 47.19 97 GLY A CA 1
ATOM 701 C C . GLY A 1 97 ? -55.687 9.702 33.345 1.00 47.19 97 GLY A C 1
ATOM 702 O O . GLY A 1 97 ? -56.727 10.351 33.277 1.00 47.19 97 GLY A O 1
ATOM 703 N N . LEU A 1 98 ? -54.722 9.816 32.425 1.00 47.72 98 LEU A N 1
ATOM 704 C CA . LEU A 1 98 ? -54.713 10.872 31.401 1.00 47.72 98 LEU A CA 1
ATOM 705 C C . LEU A 1 98 ? -55.258 10.419 30.037 1.00 47.72 98 LEU A C 1
ATOM 707 O O . LEU A 1 98 ? -55.697 11.253 29.248 1.00 47.72 98 LEU A O 1
ATOM 711 N N . LEU A 1 99 ? -55.300 9.109 29.773 1.00 49.66 99 LEU A N 1
ATOM 712 C CA . LEU A 1 99 ? -55.823 8.556 28.515 1.00 49.66 99 LEU A CA 1
ATOM 713 C C . LEU A 1 99 ? -57.355 8.431 28.471 1.00 49.66 99 LEU A C 1
ATOM 715 O O . LEU A 1 99 ? -57.908 8.205 27.400 1.00 49.66 99 LEU A O 1
ATOM 719 N N . LEU A 1 100 ? -58.056 8.626 29.593 1.00 51.41 100 LEU A N 1
ATOM 720 C CA . LEU A 1 100 ? -59.526 8.613 29.624 1.00 51.41 100 LEU A CA 1
ATOM 721 C C . LEU A 1 100 ? -60.172 9.969 29.276 1.00 51.41 100 LEU A C 1
ATOM 723 O O . LEU A 1 100 ? -61.385 10.017 29.098 1.00 51.41 100 LEU A O 1
ATOM 727 N N . PHE A 1 101 ? -59.397 11.057 29.144 1.00 53.66 101 PHE A N 1
ATOM 728 C CA . PHE A 1 101 ? -59.944 12.408 28.911 1.00 53.66 101 PHE A CA 1
ATOM 729 C C . PHE A 1 101 ? -59.335 13.186 27.727 1.00 53.66 101 PHE A C 1
ATOM 731 O O . PHE A 1 101 ? -59.809 14.276 27.413 1.00 53.66 101 PHE A O 1
ATOM 738 N N . GLY A 1 102 ? -58.323 12.655 27.036 1.00 44.00 102 GLY A N 1
ATOM 739 C CA . GLY A 1 102 ? -57.649 13.342 25.927 1.00 44.00 102 GLY A CA 1
ATOM 740 C C . GLY A 1 102 ? -58.128 12.893 24.547 1.00 44.00 102 GLY A C 1
ATOM 741 O O . GLY A 1 102 ? -57.427 12.149 23.870 1.00 44.00 102 GLY A O 1
ATOM 742 N N . ASN A 1 103 ? -59.307 13.344 24.119 1.00 49.75 103 ASN A N 1
ATOM 743 C CA . ASN A 1 103 ? -59.774 13.184 22.739 1.00 49.75 103 ASN A CA 1
ATOM 744 C C . ASN A 1 103 ? -58.967 14.117 21.813 1.00 49.75 103 ASN A C 1
ATOM 746 O O . ASN A 1 103 ? -59.180 15.329 21.833 1.00 49.75 103 ASN A O 1
ATOM 750 N N . GLY A 1 104 ? -58.054 13.566 21.009 1.00 52.34 104 GLY A N 1
ATOM 751 C CA . GLY A 1 104 ? -57.359 14.310 19.950 1.00 52.34 104 GLY A CA 1
ATOM 752 C C . GLY A 1 104 ? -55.940 13.815 19.678 1.00 52.34 104 GLY A C 1
ATOM 753 O O . GLY A 1 104 ? -54.976 14.416 20.142 1.00 52.34 104 GLY A O 1
ATOM 754 N N . GLY A 1 105 ? -55.802 12.720 18.927 1.00 45.47 105 GLY A N 1
ATOM 755 C CA . GLY A 1 105 ? -54.509 12.306 18.375 1.00 45.47 105 GLY A CA 1
ATOM 756 C C . GLY A 1 105 ? -54.169 13.118 17.115 1.00 45.47 105 GLY A C 1
ATOM 757 O O . GLY A 1 105 ? -55.069 13.347 16.307 1.00 45.47 105 GLY A O 1
ATOM 758 N N . PRO A 1 106 ? -52.916 13.563 16.912 1.00 53.78 106 PRO A N 1
ATOM 759 C CA . PRO A 1 106 ? -52.501 14.156 15.646 1.00 53.78 106 PRO A CA 1
ATOM 760 C C . PRO A 1 106 ? -52.333 13.067 14.575 1.00 53.78 106 PRO A C 1
ATOM 762 O O . PRO A 1 106 ? -51.566 12.122 14.759 1.00 53.78 106 PRO A O 1
ATOM 765 N N . GLU A 1 107 ? -53.028 13.213 13.445 1.00 54.47 107 GLU A N 1
ATOM 766 C CA . GLU A 1 107 ? -52.729 12.465 12.221 1.00 54.47 107 GLU A CA 1
ATOM 767 C C . GLU A 1 107 ? -51.339 12.872 11.712 1.00 54.47 107 GLU A C 1
ATOM 769 O O . GLU A 1 107 ? -51.101 14.024 11.347 1.00 54.47 107 GLU A O 1
ATOM 774 N N . LEU A 1 108 ? -50.402 11.922 11.710 1.00 55.41 108 LEU A N 1
ATOM 775 C CA . LEU A 1 108 ? -49.102 12.070 11.062 1.00 55.41 108 LEU A CA 1
ATOM 776 C C . LEU A 1 108 ? -49.237 11.622 9.598 1.00 55.41 108 LEU A C 1
ATOM 778 O O . LEU A 1 108 ? -49.604 10.470 9.359 1.00 55.41 108 LEU A O 1
ATOM 782 N N . PRO A 1 109 ? -48.934 12.482 8.609 1.00 50.53 109 PRO A N 1
ATOM 783 C CA . PRO A 1 109 ? -48.929 12.080 7.213 1.00 50.53 109 PRO A CA 1
ATOM 784 C C . PRO A 1 109 ? -47.649 11.290 6.927 1.00 50.53 109 PRO A C 1
ATOM 786 O O . PRO A 1 109 ? -46.554 11.848 6.869 1.00 50.53 109 PRO A O 1
ATOM 789 N N . GLY A 1 110 ? -47.785 9.979 6.761 1.00 56.78 110 GLY A N 1
ATOM 790 C CA . GLY A 1 110 ? -46.694 9.111 6.338 1.00 56.78 110 GLY A CA 1
ATOM 791 C C . GLY A 1 110 ? -47.100 7.646 6.381 1.00 56.78 110 GLY A C 1
ATOM 792 O O . GLY A 1 110 ? -47.637 7.174 7.381 1.00 56.78 110 GLY A O 1
ATOM 793 N N . GLU A 1 111 ? -46.851 6.928 5.291 1.00 58.69 111 GLU A N 1
ATOM 794 C CA . GLU A 1 111 ? -47.009 5.478 5.250 1.00 58.69 111 GLU A CA 1
ATOM 795 C C . GLU A 1 111 ? -46.047 4.853 6.268 1.00 58.69 111 GLU A C 1
ATOM 797 O O . GLU A 1 111 ? -44.850 5.155 6.279 1.00 58.69 111 GLU A O 1
ATOM 802 N N . LEU A 1 112 ? -46.579 4.023 7.169 1.00 53.34 112 LEU A N 1
ATOM 803 C CA . LEU A 1 112 ? -45.779 3.281 8.136 1.00 53.34 112 LEU A CA 1
ATOM 804 C C . LEU A 1 112 ? -44.823 2.383 7.356 1.00 53.34 112 LEU A C 1
ATOM 806 O O . LEU A 1 112 ? -45.245 1.392 6.764 1.00 53.34 112 LEU A O 1
ATOM 810 N N . TRP A 1 113 ? -43.538 2.731 7.359 1.00 49.22 113 TRP A N 1
ATOM 811 C CA . TRP A 1 113 ? -42.508 1.858 6.822 1.00 49.22 113 TRP A CA 1
ATOM 812 C C . TRP A 1 113 ? -42.551 0.536 7.593 1.00 49.22 113 TRP A C 1
ATOM 814 O O . TRP A 1 113 ? -42.203 0.473 8.774 1.00 49.22 113 TRP A O 1
ATOM 824 N N . GLN A 1 114 ? -43.038 -0.509 6.931 1.00 57.50 114 GLN A N 1
ATOM 825 C CA . GLN A 1 114 ? -42.968 -1.873 7.423 1.00 57.50 114 GLN A CA 1
ATOM 826 C C . GLN A 1 114 ? -41.684 -2.490 6.863 1.00 57.50 114 GLN A C 1
ATOM 828 O O . GLN A 1 114 ? -41.533 -2.539 5.638 1.00 57.50 114 GLN A O 1
ATOM 833 N N . PRO A 1 115 ? -40.748 -2.958 7.709 1.00 52.84 115 PRO A N 1
ATOM 834 C CA . PRO A 1 115 ? -39.662 -3.788 7.215 1.00 52.84 115 PRO A CA 1
ATOM 835 C C . PRO A 1 115 ? -40.276 -5.022 6.534 1.00 52.84 115 PRO A C 1
ATOM 837 O O . PRO A 1 115 ? -41.251 -5.574 7.060 1.00 52.84 115 PRO A O 1
ATOM 840 N N . PRO A 1 116 ? -39.749 -5.464 5.378 1.00 56.94 116 PRO A N 1
ATOM 841 C CA . PRO A 1 116 ? -40.208 -6.703 4.772 1.00 56.94 116 PRO A CA 1
ATOM 842 C C . PRO A 1 116 ? -40.069 -7.838 5.796 1.00 56.94 116 PRO A C 1
ATOM 844 O O . PRO A 1 116 ? -39.094 -7.852 6.556 1.00 56.94 116 PRO A O 1
ATOM 847 N N . PRO A 1 117 ? -41.031 -8.775 5.859 1.00 50.72 117 PRO A N 1
ATOM 848 C CA . PRO A 1 117 ? -40.912 -9.920 6.744 1.00 50.72 117 PRO A CA 1
ATOM 849 C C . PRO A 1 117 ? -39.633 -10.669 6.373 1.00 50.72 117 PRO A C 1
ATOM 851 O O . PRO A 1 117 ? -39.500 -11.148 5.247 1.00 50.72 117 PRO A O 1
ATOM 854 N N . SER A 1 118 ? -38.684 -10.739 7.308 1.00 50.38 118 SER A N 1
ATOM 855 C CA . SER A 1 118 ? -37.504 -11.584 7.179 1.00 50.38 118 SER A CA 1
ATOM 856 C C . SER A 1 118 ? -37.988 -13.010 6.957 1.00 50.38 118 SER A C 1
ATOM 858 O O . SER A 1 118 ? -38.468 -13.666 7.883 1.00 50.38 118 SER A O 1
ATOM 860 N N . VAL A 1 119 ? -37.917 -13.482 5.715 1.00 44.69 119 VAL A N 1
ATOM 861 C CA . VAL A 1 119 ? -38.149 -14.886 5.402 1.00 44.69 119 VAL A CA 1
ATOM 862 C C . VAL A 1 119 ? -36.906 -15.605 5.896 1.00 44.69 119 VAL A C 1
ATOM 864 O O . VAL A 1 119 ? -35.891 -15.669 5.211 1.00 44.69 119 VAL A O 1
ATOM 867 N N . VAL A 1 120 ? -36.952 -16.053 7.148 1.00 48.03 120 VAL A N 1
ATOM 868 C CA . VAL A 1 120 ? -35.892 -16.858 7.743 1.00 48.03 120 VAL A CA 1
ATOM 869 C C . VAL A 1 120 ? -35.922 -18.213 7.038 1.00 48.03 120 VAL A C 1
ATOM 871 O O . VAL A 1 120 ? -36.635 -19.127 7.442 1.00 48.03 120 VAL A O 1
ATOM 874 N N . SER A 1 121 ? -35.199 -18.333 5.928 1.00 48.34 121 SER A N 1
ATOM 875 C CA . SER A 1 121 ? -35.008 -19.606 5.239 1.00 48.34 121 SER A CA 1
ATOM 876 C C . SER A 1 121 ? -33.861 -20.358 5.918 1.00 48.34 121 SER A C 1
ATOM 878 O O . SER A 1 121 ? -32.779 -20.518 5.361 1.00 48.34 121 SER A O 1
ATOM 880 N N . SER A 1 122 ? -34.077 -20.792 7.163 1.00 50.47 122 SER A N 1
ATOM 881 C CA . SER A 1 122 ? -33.124 -21.625 7.904 1.00 50.47 122 SER A CA 1
ATOM 882 C C . SER A 1 122 ? -33.148 -23.056 7.366 1.00 50.47 122 SER A C 1
ATOM 884 O O . SER A 1 122 ? -33.837 -23.922 7.894 1.00 50.47 122 SER A O 1
ATOM 886 N N . GLY A 1 123 ? -32.381 -23.309 6.306 1.00 54.62 123 GLY A N 1
ATOM 887 C CA . GLY A 1 123 ? -31.986 -24.664 5.898 1.00 54.62 123 GLY A CA 1
ATOM 888 C C . GLY A 1 123 ? -30.792 -25.215 6.690 1.00 54.62 123 GLY A C 1
ATOM 889 O O . GLY A 1 123 ? -30.363 -26.338 6.440 1.00 54.62 123 GLY A O 1
ATOM 890 N N . LEU A 1 124 ? -30.241 -24.431 7.624 1.00 58.28 124 LEU A N 1
ATOM 891 C CA . LEU A 1 124 ? -29.060 -24.775 8.407 1.00 58.28 124 LEU A CA 1
ATOM 892 C C . LEU A 1 124 ? -29.406 -24.760 9.900 1.00 58.28 124 LEU A C 1
ATOM 894 O O . LEU A 1 124 ? -29.651 -23.701 10.477 1.00 58.28 124 LEU A O 1
ATOM 898 N N . ASP A 1 125 ? -29.436 -25.944 10.508 1.00 63.16 125 ASP A N 1
ATOM 899 C CA . ASP A 1 125 ? -29.549 -26.107 11.956 1.00 63.16 125 ASP A CA 1
ATOM 900 C C . ASP A 1 125 ? -28.138 -26.046 12.556 1.00 63.16 125 ASP A C 1
ATOM 902 O O . ASP A 1 125 ? -27.331 -26.964 12.391 1.00 63.16 125 ASP A O 1
ATOM 906 N N . VAL A 1 126 ? -27.793 -24.913 13.170 1.00 63.50 126 VAL A N 1
ATOM 907 C CA . VAL A 1 126 ? -26.488 -24.720 13.812 1.00 63.50 126 VAL A CA 1
ATOM 908 C C . VAL A 1 126 ? -26.635 -25.028 15.294 1.00 63.50 126 VAL A C 1
ATOM 910 O O . VAL A 1 126 ? -27.152 -24.222 16.067 1.00 63.50 126 VAL A O 1
ATOM 913 N N . VAL A 1 127 ? -26.136 -26.193 15.705 1.00 70.81 127 VAL A N 1
ATOM 914 C CA . V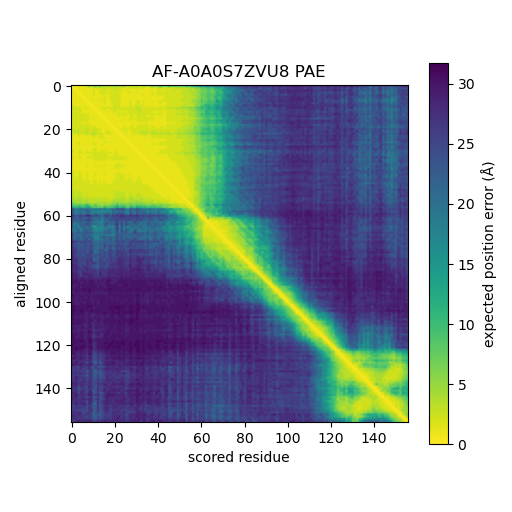AL A 1 127 ? -26.060 -26.564 17.120 1.00 70.81 127 VAL A CA 1
ATOM 915 C C . VAL A 1 127 ? -24.849 -25.878 17.747 1.00 70.81 127 VAL A C 1
ATOM 917 O O . VAL A 1 127 ? -23.700 -26.187 17.423 1.00 70.81 127 VAL A O 1
ATOM 920 N N . ALA A 1 128 ? -25.104 -24.941 18.657 1.00 70.06 128 ALA A N 1
ATOM 921 C CA . ALA A 1 128 ? -24.057 -24.295 19.434 1.00 70.06 128 ALA A CA 1
ATOM 922 C C . ALA A 1 128 ? -23.360 -25.309 20.371 1.00 70.06 128 ALA A C 1
ATOM 924 O O . ALA A 1 128 ? -24.042 -26.078 21.058 1.00 70.06 128 ALA A O 1
ATOM 925 N N . PRO A 1 129 ? -22.016 -25.312 20.450 1.00 71.25 129 PRO A N 1
ATOM 926 C CA . PRO A 1 129 ? -21.287 -26.049 21.476 1.00 71.25 129 PRO A CA 1
ATOM 927 C C . PRO A 1 129 ? -21.672 -25.578 22.885 1.00 71.25 129 PRO A C 1
ATOM 929 O O . PRO A 1 129 ? -21.961 -24.401 23.102 1.00 71.25 129 PRO A O 1
ATOM 932 N N . PHE A 1 130 ? -21.640 -26.485 23.865 1.00 69.94 130 PHE A N 1
ATOM 933 C CA . PHE A 1 130 ? -21.968 -26.157 25.255 1.00 69.94 130 PHE A CA 1
ATOM 934 C C . PHE A 1 130 ? -21.095 -25.000 25.776 1.00 69.94 130 PHE A C 1
ATOM 936 O O . PHE A 1 130 ? -19.872 -25.044 25.658 1.00 69.94 130 PHE A O 1
ATOM 943 N N . GLY A 1 131 ? -21.726 -23.969 26.348 1.00 78.88 131 GLY A N 1
ATOM 944 C CA . GLY A 1 131 ? -21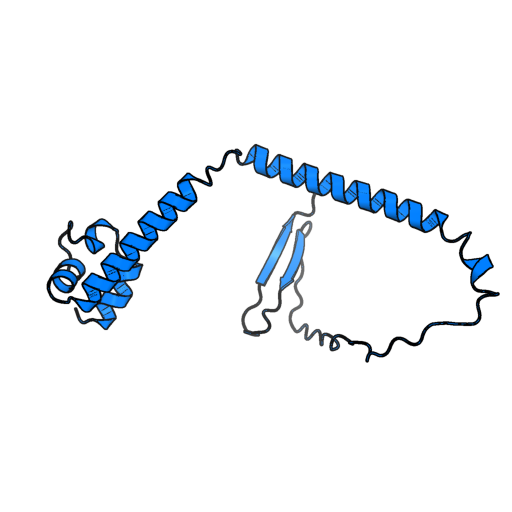.036 -22.787 26.886 1.00 78.88 131 GLY A CA 1
ATOM 945 C C . GLY A 1 131 ? -20.670 -21.708 25.856 1.00 78.88 131 GLY A C 1
ATOM 946 O O . GLY A 1 131 ? -20.026 -20.725 26.218 1.00 78.88 131 GLY A O 1
ATOM 947 N N . LYS A 1 132 ? -21.082 -21.853 24.591 1.00 75.25 132 LYS A N 1
ATOM 948 C CA . LYS A 1 132 ? -20.878 -20.840 23.547 1.00 75.25 132 LYS A CA 1
ATOM 949 C C . LYS A 1 132 ? -22.212 -20.272 23.076 1.00 75.25 132 LYS A C 1
ATOM 951 O O . LYS A 1 132 ? -23.170 -21.015 22.876 1.00 75.25 132 LYS A O 1
ATOM 956 N N . ASP A 1 133 ? -22.234 -18.970 22.840 1.00 75.75 133 ASP A N 1
ATOM 957 C CA . ASP A 1 133 ? -23.312 -18.309 22.112 1.00 75.75 133 ASP A CA 1
ATOM 958 C C . ASP A 1 133 ? -22.895 -18.152 20.637 1.00 75.75 133 ASP A C 1
ATOM 960 O O . ASP A 1 133 ? -21.704 -18.051 20.314 1.00 75.75 133 ASP A O 1
ATOM 964 N N . VAL A 1 134 ? -23.876 -18.170 19.729 1.00 80.88 134 VAL A N 1
ATOM 965 C CA . VAL A 1 134 ? -23.650 -18.151 18.275 1.00 80.88 134 VAL A CA 1
ATOM 966 C C . VAL A 1 134 ? -24.428 -17.015 17.634 1.00 80.88 134 VAL A C 1
ATOM 968 O O . VAL A 1 134 ? -25.619 -16.846 17.891 1.00 80.88 134 VAL A O 1
ATOM 971 N N . VAL A 1 135 ? -23.763 -16.262 16.760 1.00 82.12 135 VAL A N 1
ATOM 972 C CA . VAL A 1 135 ? -24.406 -15.310 15.847 1.00 82.12 135 VAL A CA 1
ATOM 973 C C . VAL A 1 135 ? -24.138 -15.754 14.416 1.00 82.12 135 VAL A C 1
ATOM 975 O O . VAL A 1 135 ? -23.000 -16.053 14.050 1.00 82.12 135 VAL A O 1
ATOM 978 N N . VAL A 1 136 ? -25.201 -15.792 13.616 1.00 77.50 136 VAL A N 1
ATOM 979 C CA . VAL A 1 136 ? -25.153 -16.108 12.189 1.00 77.50 136 VAL A CA 1
ATOM 980 C C . VAL A 1 136 ? -25.461 -14.832 11.419 1.00 77.50 136 VAL A C 1
ATOM 982 O O . VAL A 1 136 ? -26.524 -14.239 11.605 1.00 77.50 136 VAL A O 1
ATOM 985 N N . PHE A 1 137 ? -24.524 -14.403 10.577 1.00 77.12 137 PHE A N 1
ATOM 986 C CA . PHE A 1 137 ? -24.736 -13.301 9.648 1.00 77.12 137 PHE A CA 1
ATOM 987 C C . PHE A 1 137 ? -25.018 -13.860 8.261 1.00 77.12 137 PHE A C 1
ATOM 989 O O . PHE A 1 137 ? -24.201 -14.602 7.707 1.00 77.12 137 PHE A O 1
ATOM 996 N N . ASP A 1 138 ? -26.166 -13.470 7.718 1.00 72.75 138 ASP A N 1
ATOM 997 C CA . ASP A 1 138 ? -26.502 -13.696 6.321 1.00 72.75 138 ASP A CA 1
ATOM 998 C C . ASP A 1 138 ? -25.968 -12.518 5.496 1.00 72.75 138 ASP A C 1
ATOM 1000 O O . ASP A 1 138 ? -26.277 -11.352 5.778 1.00 72.75 138 ASP A O 1
ATOM 1004 N N . ILE A 1 139 ? -25.094 -12.801 4.531 1.00 75.69 139 ILE A N 1
ATOM 1005 C CA . ILE A 1 139 ? -24.538 -11.773 3.654 1.00 75.69 139 ILE A CA 1
ATOM 1006 C C . ILE A 1 139 ? -25.498 -11.643 2.475 1.00 75.69 139 ILE A C 1
ATOM 1008 O O . ILE A 1 139 ? -25.443 -12.430 1.535 1.00 75.69 139 ILE A O 1
ATOM 1012 N N . ASN A 1 140 ? -26.351 -10.613 2.517 1.00 63.75 140 ASN A N 1
ATOM 1013 C CA . ASN A 1 140 ? -27.407 -10.360 1.523 1.00 63.75 140 ASN A CA 1
ATOM 1014 C C . ASN A 1 140 ? -26.939 -10.419 0.052 1.00 63.75 140 ASN A C 1
ATOM 1016 O O . ASN A 1 140 ? -27.739 -10.726 -0.827 1.00 63.75 140 ASN A O 1
ATOM 1020 N N . ASP A 1 141 ? -25.659 -10.149 -0.217 1.00 71.69 141 ASP A N 1
ATOM 1021 C CA . ASP A 1 141 ? -25.096 -10.111 -1.572 1.00 71.69 141 ASP A CA 1
ATOM 1022 C C . ASP A 1 141 ? -24.444 -11.437 -2.021 1.00 71.69 141 ASP A C 1
ATOM 1024 O O . ASP A 1 141 ? -24.026 -11.549 -3.176 1.00 71.69 141 ASP A O 1
ATOM 1028 N N . ARG A 1 142 ? -24.331 -12.440 -1.134 1.00 61.16 142 ARG A N 1
ATOM 1029 C CA . ARG A 1 142 ? -23.743 -13.767 -1.407 1.00 61.16 142 ARG A CA 1
ATOM 1030 C C . ARG A 1 142 ? -24.404 -14.864 -0.554 1.00 61.16 142 ARG A C 1
ATOM 1032 O O . ARG A 1 142 ? -23.888 -15.180 0.518 1.00 61.16 142 ARG A O 1
ATOM 1039 N N . PRO A 1 143 ? -25.500 -15.490 -1.027 1.00 65.81 143 PRO A N 1
ATOM 1040 C CA . PRO A 1 143 ? -26.220 -16.521 -0.268 1.00 65.81 143 PRO A CA 1
ATOM 1041 C C . PRO A 1 143 ? -25.417 -17.823 -0.080 1.00 65.81 143 PRO A C 1
ATOM 1043 O O . PRO A 1 143 ? -25.838 -18.714 0.651 1.00 65.81 143 PRO A O 1
ATOM 1046 N N . ASP A 1 144 ? -24.270 -17.956 -0.748 1.00 71.75 144 ASP A N 1
ATOM 1047 C CA . ASP A 1 144 ? -23.312 -19.050 -0.598 1.00 71.75 144 ASP A CA 1
ATOM 1048 C C . ASP A 1 144 ? -22.288 -18.819 0.527 1.00 71.75 144 ASP A C 1
ATOM 1050 O O . ASP A 1 144 ? -21.570 -19.748 0.899 1.00 71.75 144 ASP A O 1
ATOM 1054 N N . VAL A 1 145 ? -22.221 -17.609 1.096 1.00 64.25 145 VAL A N 1
ATOM 1055 C CA . VAL A 1 145 ? -21.261 -17.256 2.148 1.00 64.25 145 VAL A CA 1
ATOM 1056 C C . VAL A 1 145 ? -21.996 -16.907 3.438 1.00 64.25 145 VAL A C 1
ATOM 1058 O O . VAL A 1 145 ? -22.612 -15.853 3.563 1.00 64.25 145 VAL A O 1
ATOM 1061 N N . MET A 1 146 ? -21.858 -17.774 4.440 1.00 71.62 146 MET A N 1
ATOM 1062 C CA . MET A 1 146 ? -22.392 -17.561 5.784 1.00 71.62 146 MET A CA 1
ATOM 1063 C C . MET A 1 146 ? -21.252 -17.355 6.779 1.00 71.62 146 MET A C 1
ATOM 1065 O O . MET A 1 146 ? -20.299 -18.135 6.813 1.00 71.62 146 MET A O 1
ATOM 1069 N N . VAL A 1 147 ? -21.357 -16.323 7.618 1.00 77.50 147 VAL A N 1
ATOM 1070 C CA . VAL A 1 147 ? -20.386 -16.074 8.692 1.00 77.50 147 VAL A CA 1
ATOM 1071 C C . VAL A 1 147 ? -21.000 -16.502 10.017 1.00 77.50 147 VAL A C 1
ATOM 1073 O O . VAL A 1 147 ? -21.991 -15.927 10.468 1.00 77.50 147 VAL A O 1
ATOM 1076 N N . VAL A 1 148 ? -20.395 -17.511 10.643 1.00 81.94 148 VAL A N 1
ATOM 1077 C CA . VAL A 1 148 ? -20.792 -18.026 11.959 1.00 81.94 148 VAL A CA 1
ATOM 1078 C C . VAL A 1 148 ? -19.748 -17.606 12.984 1.00 81.94 148 VAL A C 1
ATOM 1080 O O . VAL A 1 148 ? -18.575 -17.957 12.859 1.00 81.94 1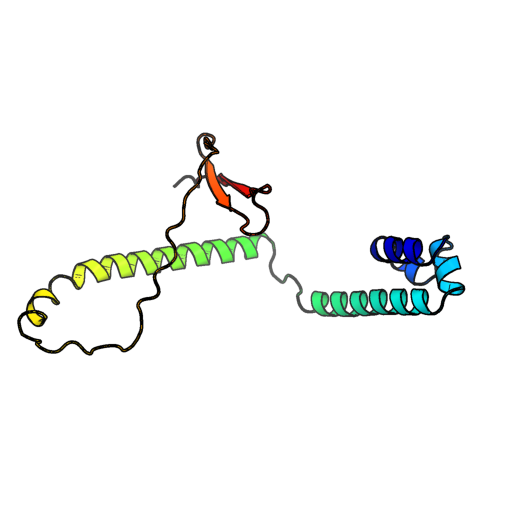48 VAL A O 1
ATOM 1083 N N . TRP A 1 149 ? -20.167 -16.862 14.007 1.00 84.12 149 TRP A N 1
ATOM 1084 C CA . TRP A 1 149 ? -19.287 -16.417 15.085 1.00 84.12 149 TRP A CA 1
ATOM 1085 C C . TRP A 1 149 ? -19.684 -17.076 16.406 1.00 84.12 149 TRP A C 1
ATOM 1087 O O . TRP A 1 149 ? -20.808 -16.905 16.875 1.00 84.12 149 TRP A O 1
ATOM 1097 N N . PHE A 1 150 ? -18.740 -17.799 17.012 1.00 83.44 150 PHE A N 1
ATOM 1098 C CA . PHE A 1 150 ? -18.844 -18.350 18.364 1.00 83.44 150 PHE A CA 1
ATOM 1099 C C . PHE A 1 150 ? -18.174 -17.422 19.375 1.00 83.44 150 PHE A C 1
ATOM 1101 O O . PHE A 1 150 ? -17.016 -17.041 19.191 1.00 83.44 150 PHE A O 1
ATOM 1108 N N . PHE A 1 151 ? -18.855 -17.113 20.471 1.00 84.06 151 PHE A N 1
ATOM 1109 C CA . PHE A 1 151 ? -18.260 -16.385 21.588 1.00 84.06 151 PHE A CA 1
ATOM 1110 C C . PHE A 1 151 ? -18.512 -17.107 22.905 1.00 84.06 151 PHE A C 1
ATOM 1112 O O . PHE A 1 151 ? -19.495 -17.832 23.063 1.00 84.06 151 PHE A O 1
ATOM 1119 N N . ASP A 1 152 ? -17.566 -16.951 23.830 1.00 83.00 152 ASP A N 1
ATOM 1120 C CA . ASP A 1 152 ? -17.701 -17.475 25.181 1.00 83.00 152 ASP A CA 1
ATOM 1121 C C . ASP A 1 152 ? -18.866 -16.799 25.881 1.00 83.00 152 ASP A C 1
ATOM 1123 O O . ASP A 1 152 ? -18.970 -15.568 25.923 1.00 83.00 152 ASP A O 1
ATOM 1127 N N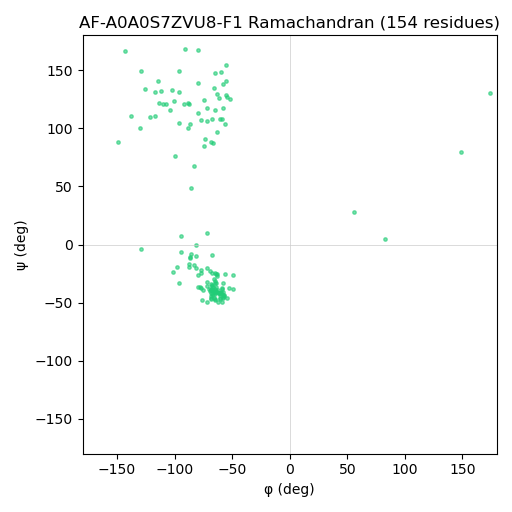 . LYS A 1 153 ? -19.734 -17.627 26.451 1.00 75.62 153 LYS A N 1
ATOM 1128 C CA . LYS A 1 153 ? -20.693 -17.157 27.428 1.00 75.62 153 LYS A CA 1
ATOM 1129 C C . LYS A 1 153 ? -19.878 -16.748 28.648 1.00 75.62 153 LYS A C 1
ATOM 1131 O O . LYS A 1 153 ? -19.276 -17.599 29.290 1.00 75.62 153 LYS A O 1
ATOM 1136 N N . GLY A 1 154 ? -19.771 -15.446 28.904 1.00 62.19 154 GLY A N 1
ATOM 1137 C CA . GLY A 1 154 ? -19.107 -14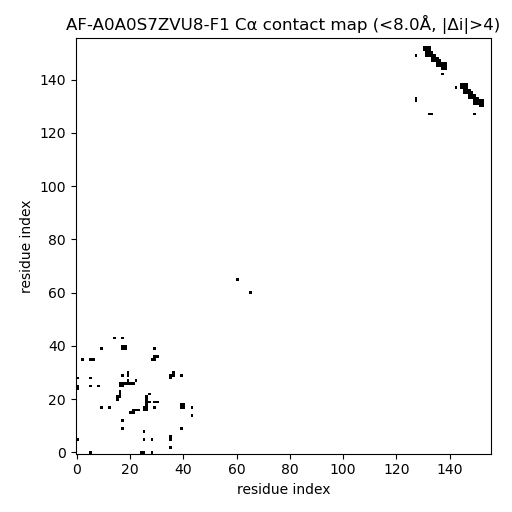.970 30.114 1.00 62.19 154 GLY A CA 1
ATOM 1138 C C . GLY A 1 154 ? -19.753 -15.635 31.328 1.00 62.19 154 GLY A C 1
ATOM 1139 O O . GLY A 1 154 ? -20.979 -15.610 31.436 1.00 62.19 154 GLY A O 1
ATOM 1140 N N . ASP A 1 155 ? -18.941 -16.262 32.179 1.00 60.09 155 ASP A N 1
ATOM 1141 C CA . ASP A 1 155 ? -19.382 -16.803 33.463 1.00 60.09 155 ASP A CA 1
ATOM 1142 C C . ASP A 1 155 ? -19.867 -15.622 34.332 1.00 60.09 155 ASP A C 1
ATOM 1144 O O . ASP A 1 155 ? -19.050 -14.884 34.888 1.00 60.09 155 ASP A O 1
ATOM 1148 N N . ASP A 1 156 ? -21.183 -15.376 34.350 1.00 50.12 156 ASP A N 1
ATOM 1149 C CA . ASP A 1 156 ? -21.858 -14.471 35.302 1.00 50.12 156 ASP A CA 1
ATOM 1150 C C . ASP A 1 156 ? -21.968 -15.139 36.688 1.00 50.12 156 ASP A C 1
ATOM 1152 O O . ASP A 1 156 ? -22.302 -16.349 36.750 1.00 50.12 156 ASP A O 1
#

Solvent-accessible surface area (backbone atoms only — not comparable to full-atom values): 9925 Å² total; per-residue (Å²): 130,55,75,66,62,48,58,60,45,64,77,74,53,52,74,48,40,61,65,53,72,40,94,44,72,62,22,56,45,34,77,73,29,68,73,55,34,59,48,37,52,50,52,54,52,49,50,56,51,48,52,54,54,47,65,73,60,57,78,90,50,56,71,66,54,50,53,51,53,53,53,53,50,53,52,53,52,52,54,54,51,52,54,50,58,56,51,57,68,66,49,64,80,60,55,70,72,56,70,80,75,64,88,77,83,83,87,73,94,68,84,80,85,70,78,76,80,79,78,78,79,74,88,68,88,80,82,67,60,92,68,41,46,75,49,78,46,79,40,93,91,38,92,88,51,74,51,76,47,79,43,76,57,76,89,125

pLDDT: mean 75.27, std 18.93, range [43.53, 98.75]

Mean predicted aligned error: 19.68 Å

Secondary structure (DSSP, 8-state):
--HHHHHHHTTTS-HHHHTT-S--HHHHHHHH-HHHHHHHHHHHHHHHHHHHHHHHS---S-HHHHHHHHHHHHHHHHHHHHHHHHHHHHHTTTTTTTTTT--------S---PPPP----------PPTTEEEEEEE-TT-TT-EEEEEEE----

Foldseek 3Di:
DDPVVLVVVLVVDDLCCLVLVDDDPNSVVLVVDVVSNVVSVVVVVVVVVVVVVVVVVPCPADPVRVVVVVVVVVVVVVVVVVVVVVVVVVCPVPPVVPVVPDPDDDDDPDDPDDDPPPPPPCPDDDDADPQWDWDWDQDPVDNPDIDIDIDGPPPD

Radius of gyration: 29.3 Å; Cα contacts (8 Å, |Δi|>4): 77; chains: 1; bounding box: 77×41×58 Å

Sequence (156 aa):
MNCADAREQLLEADAAELSCVVASELSEHLEACDSCHALAARILQAQVTLEKGLSVVQPSTTVDVALQSATMRATAVRRKRSWWAAASLAAATGAAGLLLFGNGGPELPGELWQPPPSVVSSGLDVVAPFGKDVVVFDINDRPDVMVVWFFDKGDD